Protein AF-A0A4Q5UT55-F1 (afdb_monomer_lite)

Foldseek 3Di:
DDAPEDEDPDDPPDPDDDDDDDDPDDDPHDYDDPDDDDDDDPDDWDWDDDDPDIDTDD

pLDDT: mean 83.07, std 12.61, range [50.34, 95.56]

Secondary structure (DSSP, 8-state):
-----------TT-S--------SS---S----SS------SS--EEEEETTEEEEE-

Sequence (58 aa):
MKVLQFTLPVAHDRTIIVQEDNMPHFYPYLHRHKEAQLIWIKEGEGTLVVDNNMHAFR

Radius of gyration: 12.72 Å; chains: 1; bounding box: 28×29×28 Å

Structure (mmCIF, N/CA/C/O backbone):
data_AF-A0A4Q5UT55-F1
#
_entry.id   AF-A0A4Q5UT55-F1
#
loop_
_atom_site.group_PDB
_atom_site.id
_atom_site.type_symbol
_atom_site.label_atom_id
_atom_site.label_alt_id
_atom_site.label_comp_id
_atom_site.label_asym_id
_atom_site.label_entity_id
_atom_site.label_seq_id
_atom_site.pdbx_PDB_ins_code
_atom_site.Cartn_x
_atom_site.Cartn_y
_atom_site.Cartn_z
_atom_site.occupancy
_atom_site.B_iso_or_equiv
_atom_site.auth_seq_id
_atom_site.auth_comp_id
_atom_site.auth_asym_id
_atom_site.auth_atom_id
_atom_site.pdbx_PDB_model_num
ATOM 1 N N . MET A 1 1 ? 14.272 4.110 13.098 1.00 55.03 1 MET A N 1
ATOM 2 C CA . MET A 1 1 ? 13.819 2.898 12.378 1.00 55.03 1 MET A CA 1
ATOM 3 C C . MET A 1 1 ? 15.023 2.235 11.728 1.00 55.03 1 MET A C 1
ATOM 5 O O . MET A 1 1 ? 15.793 2.935 11.085 1.00 55.03 1 MET A O 1
ATOM 9 N N . LYS A 1 2 ? 15.231 0.926 11.919 1.00 50.34 2 LYS A N 1
ATOM 10 C CA . LYS A 1 2 ? 16.253 0.187 11.160 1.00 50.34 2 LYS A CA 1
ATOM 11 C C . LYS A 1 2 ? 15.667 -0.164 9.793 1.00 50.34 2 LYS A C 1
ATOM 13 O O . LYS A 1 2 ? 14.664 -0.865 9.730 1.00 50.34 2 LYS A O 1
ATOM 18 N N . VAL A 1 3 ? 16.282 0.339 8.726 1.00 54.59 3 VAL A N 1
ATOM 19 C CA . VAL A 1 3 ? 15.957 -0.069 7.356 1.00 54.59 3 VAL A CA 1
ATOM 20 C C . VAL A 1 3 ? 16.638 -1.404 7.116 1.00 54.59 3 VAL A C 1
ATOM 22 O O . VAL A 1 3 ? 17.864 -1.484 7.054 1.00 54.59 3 VAL A O 1
ATOM 25 N N . LEU A 1 4 ? 15.844 -2.460 7.032 1.00 58.44 4 LEU A N 1
ATOM 26 C CA . LEU A 1 4 ? 16.326 -3.768 6.635 1.00 58.44 4 LEU A CA 1
ATOM 27 C C . LEU A 1 4 ? 16.313 -3.752 5.104 1.00 58.44 4 LEU A C 1
ATOM 29 O O . LEU A 1 4 ? 15.265 -3.873 4.480 1.00 58.44 4 LEU A O 1
ATOM 33 N N . GLN A 1 5 ? 17.469 -3.488 4.489 1.00 54.97 5 GLN A N 1
ATOM 34 C CA . GLN A 1 5 ? 17.596 -3.553 3.034 1.00 54.97 5 GLN A CA 1
ATOM 35 C C . GLN A 1 5 ? 17.567 -5.018 2.604 1.00 54.97 5 GLN A C 1
ATOM 37 O O . GLN A 1 5 ? 18.606 -5.654 2.452 1.00 54.97 5 GLN A O 1
ATOM 42 N N . PHE A 1 6 ? 16.369 -5.561 2.431 1.00 63.19 6 PHE A N 1
ATOM 43 C CA . PHE A 1 6 ? 16.181 -6.836 1.765 1.00 63.19 6 PHE A CA 1
ATOM 44 C C . PHE A 1 6 ? 15.143 -6.679 0.661 1.00 63.19 6 PHE A C 1
ATOM 46 O O . PHE A 1 6 ? 14.154 -5.953 0.793 1.00 63.19 6 PHE A O 1
ATOM 53 N N . THR A 1 7 ? 15.407 -7.348 -0.453 1.00 59.25 7 THR A N 1
ATOM 54 C CA . THR A 1 7 ? 14.390 -7.639 -1.454 1.00 59.25 7 THR A CA 1
ATOM 55 C C . THR A 1 7 ? 13.619 -8.837 -0.927 1.00 59.25 7 THR A C 1
ATOM 57 O O . THR A 1 7 ? 14.228 -9.861 -0.614 1.00 59.25 7 THR A O 1
ATOM 60 N N . LEU A 1 8 ? 12.301 -8.704 -0.770 1.00 64.38 8 LEU A N 1
ATOM 61 C CA . LEU A 1 8 ? 11.463 -9.860 -0.464 1.00 64.38 8 LEU A CA 1
ATOM 62 C C . LEU A 1 8 ? 11.715 -10.920 -1.547 1.00 64.38 8 LEU A C 1
ATOM 64 O O . LEU A 1 8 ? 11.701 -10.568 -2.727 1.00 64.38 8 LEU A O 1
ATOM 68 N N . PRO A 1 9 ? 11.993 -12.188 -1.192 1.00 60.66 9 PRO A N 1
ATOM 69 C CA .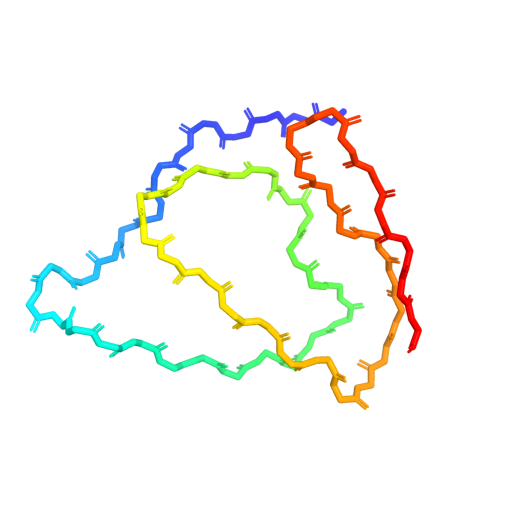 PRO A 1 9 ? 12.102 -13.246 -2.180 1.00 60.66 9 PRO A CA 1
ATOM 70 C C . PRO A 1 9 ? 10.710 -13.486 -2.765 1.00 60.66 9 PRO A C 1
ATOM 72 O O . PRO A 1 9 ? 9.910 -14.255 -2.237 1.00 60.66 9 PRO A O 1
ATOM 75 N N . VAL A 1 10 ? 10.406 -12.773 -3.843 1.00 67.56 10 VAL A N 1
ATOM 76 C CA . VAL A 1 10 ? 9.198 -12.982 -4.629 1.00 67.56 10 VAL A CA 1
ATOM 77 C C . VAL A 1 10 ? 9.445 -14.184 -5.539 1.00 67.56 10 VAL A C 1
ATOM 79 O O . VAL A 1 10 ? 10.523 -14.337 -6.124 1.00 67.56 10 VAL A O 1
ATOM 82 N N . ALA A 1 11 ? 8.467 -15.082 -5.626 1.00 71.38 11 ALA A N 1
ATOM 83 C CA . ALA A 1 11 ? 8.537 -16.234 -6.511 1.00 71.38 11 ALA A CA 1
ATOM 84 C C . ALA A 1 11 ? 8.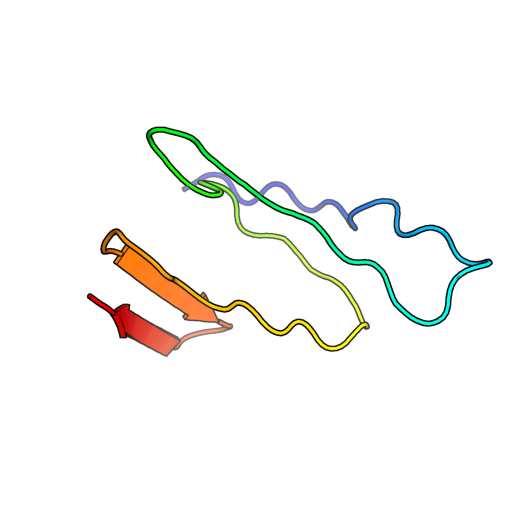573 -15.740 -7.970 1.00 71.38 11 ALA A C 1
ATOM 86 O O . ALA A 1 11 ? 7.598 -15.176 -8.460 1.00 71.38 11 ALA A O 1
ATOM 87 N N . HIS A 1 12 ? 9.715 -15.903 -8.647 1.00 69.75 12 HIS A N 1
ATOM 88 C CA . HIS A 1 12 ? 9.939 -15.365 -9.999 1.00 69.75 12 HIS A CA 1
ATOM 89 C C . HIS A 1 12 ? 9.127 -16.108 -11.076 1.00 69.75 12 HIS A C 1
ATOM 91 O O . HIS A 1 12 ? 9.067 -15.671 -12.222 1.00 69.75 12 HIS A O 1
ATOM 97 N N . ASP A 1 13 ? 8.506 -17.231 -10.715 1.00 80.50 13 ASP A N 1
ATOM 98 C CA . ASP A 1 13 ? 7.634 -18.053 -11.553 1.00 80.50 13 ASP A CA 1
ATOM 99 C C . ASP A 1 13 ? 6.147 -17.672 -11.429 1.00 80.50 13 ASP A C 1
ATOM 101 O O . ASP A 1 13 ? 5.285 -18.362 -11.976 1.00 80.50 13 ASP A O 1
ATOM 105 N N . ARG A 1 14 ? 5.820 -16.581 -10.722 1.00 78.25 14 ARG A N 1
ATOM 106 C CA . ARG A 1 14 ? 4.438 -16.130 -10.514 1.00 78.25 14 ARG A CA 1
ATOM 107 C C . ARG A 1 14 ? 4.234 -14.699 -10.987 1.00 78.25 14 ARG A C 1
ATOM 109 O O . ARG A 1 14 ? 5.021 -13.810 -10.692 1.00 78.25 14 ARG A O 1
ATOM 116 N N . THR A 1 15 ? 3.123 -14.470 -11.683 1.00 85.25 15 THR A N 1
ATOM 117 C CA . THR A 1 15 ? 2.717 -13.131 -12.147 1.00 85.25 15 THR A CA 1
ATOM 118 C C . THR A 1 15 ? 1.927 -12.361 -11.087 1.00 85.25 15 THR A C 1
ATOM 120 O O . THR A 1 15 ? 1.978 -11.137 -11.055 1.00 85.25 15 THR A O 1
ATOM 123 N N . ILE A 1 16 ? 1.186 -13.066 -10.226 1.00 89.00 16 ILE A N 1
ATOM 124 C CA . ILE A 1 16 ? 0.364 -12.485 -9.157 1.00 89.00 16 ILE A CA 1
ATOM 125 C C . ILE A 1 16 ? 0.558 -13.326 -7.897 1.00 89.00 16 ILE A C 1
ATOM 127 O O . ILE A 1 16 ? 0.502 -14.557 -7.946 1.00 89.00 16 ILE A O 1
ATOM 131 N N . ILE A 1 17 ? 0.766 -12.655 -6.767 1.00 87.25 17 ILE A N 1
ATOM 132 C CA . ILE A 1 17 ? 0.824 -13.264 -5.438 1.00 87.25 17 ILE A CA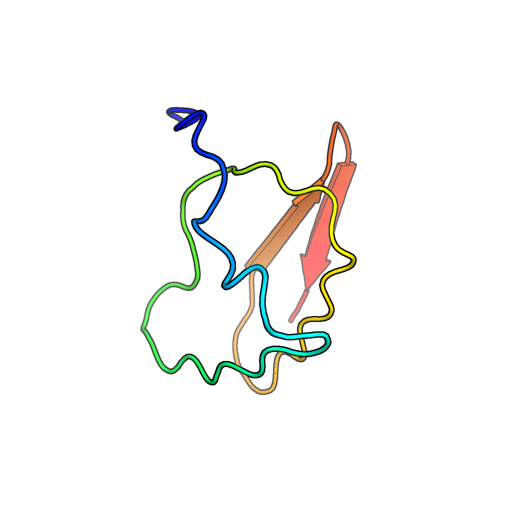 1
ATOM 133 C C . ILE A 1 17 ? -0.244 -12.596 -4.582 1.00 87.25 17 ILE A C 1
ATOM 135 O O . ILE A 1 17 ? -0.372 -11.374 -4.582 1.00 87.25 17 ILE A O 1
ATOM 139 N N . VAL A 1 18 ? -1.021 -13.415 -3.879 1.00 90.25 18 VAL A N 1
ATOM 140 C CA . VAL A 1 18 ? -2.064 -12.966 -2.958 1.00 90.25 18 VAL A CA 1
ATOM 141 C C . VAL A 1 18 ? -1.691 -13.452 -1.567 1.00 90.25 18 VAL A C 1
ATOM 143 O O . VAL A 1 18 ? -1.357 -14.624 -1.392 1.00 90.25 18 VAL A O 1
ATOM 146 N N . GLN A 1 19 ? -1.749 -12.546 -0.597 1.00 87.69 19 GLN A N 1
ATOM 147 C CA . GLN A 1 19 ? -1.489 -12.817 0.809 1.00 87.69 19 GLN A CA 1
ATOM 148 C C . GLN A 1 19 ? -2.622 -12.221 1.645 1.00 87.69 19 GLN A C 1
ATOM 150 O O . GLN A 1 19 ? -3.147 -11.157 1.319 1.00 87.69 19 GLN A O 1
ATOM 155 N N . GLU A 1 20 ? -3.001 -12.932 2.703 1.00 92.31 20 GLU A N 1
ATOM 156 C CA . GLU A 1 20 ? -3.927 -12.455 3.723 1.00 92.31 20 GLU A CA 1
ATOM 157 C C . GLU A 1 20 ? -3.183 -12.401 5.055 1.00 92.31 20 GLU A C 1
ATOM 159 O O . GLU A 1 20 ? -2.613 -13.401 5.493 1.00 92.31 20 GLU A O 1
ATOM 164 N N . ASP A 1 21 ? -3.191 -11.229 5.685 1.00 90.00 21 ASP A N 1
ATOM 165 C CA . ASP A 1 21 ? -2.525 -10.988 6.958 1.00 90.00 21 ASP A CA 1
ATOM 166 C C . ASP A 1 21 ? -3.557 -10.669 8.038 1.00 90.00 21 ASP A C 1
ATOM 168 O O . ASP A 1 21 ? -4.322 -9.712 7.928 1.00 90.00 21 ASP A O 1
ATOM 172 N N . ASN A 1 22 ? -3.547 -11.463 9.110 1.00 92.81 22 ASN A N 1
ATOM 173 C CA . ASN A 1 22 ? -4.308 -11.206 10.328 1.00 92.81 22 ASN A CA 1
ATOM 174 C C . ASN A 1 22 ? -3.344 -11.229 11.515 1.00 92.81 22 ASN A C 1
ATOM 176 O O . ASN A 1 22 ? -2.925 -12.289 11.984 1.00 92.81 22 ASN A O 1
ATOM 180 N N . MET A 1 23 ? -2.918 -10.043 11.939 1.00 90.88 23 MET A N 1
ATOM 181 C CA . MET A 1 23 ? -1.903 -9.877 12.972 1.00 90.88 23 MET A CA 1
ATOM 182 C C . MET A 1 23 ? -2.078 -8.553 13.723 1.00 90.88 23 MET A C 1
ATOM 184 O O . MET A 1 23 ? -2.608 -7.603 13.151 1.00 90.88 23 MET A O 1
ATOM 188 N N . PRO A 1 24 ? -1.580 -8.446 14.973 1.00 88.94 24 PRO A N 1
ATOM 189 C CA . PRO A 1 24 ? -1.722 -7.225 15.771 1.00 88.94 24 PRO A CA 1
ATOM 190 C C . PRO A 1 24 ? -1.037 -5.996 15.156 1.00 88.94 24 PRO A C 1
ATOM 192 O O . PRO A 1 24 ? -1.483 -4.872 15.368 1.00 88.94 24 PRO A O 1
ATOM 195 N N . HIS A 1 25 ? 0.054 -6.204 14.408 1.00 86.88 25 HIS A N 1
ATOM 196 C CA . HIS A 1 25 ? 0.822 -5.145 13.754 1.00 86.88 25 HIS A CA 1
ATOM 197 C C . HIS A 1 25 ? 1.303 -5.608 12.378 1.00 86.88 25 HIS A C 1
ATOM 199 O O . HIS A 1 25 ? 2.116 -6.527 12.282 1.00 86.88 25 HIS A O 1
ATOM 205 N N . PHE A 1 26 ? 0.828 -4.947 11.323 1.00 81.81 26 PHE A N 1
ATOM 206 C CA . PHE A 1 26 ? 1.209 -5.240 9.945 1.00 81.81 26 PHE A CA 1
ATOM 207 C C . PHE A 1 26 ? 2.508 -4.506 9.557 1.00 81.81 26 PHE A C 1
ATOM 209 O O . PHE A 1 26 ? 2.564 -3.280 9.578 1.00 81.81 26 PHE A O 1
ATOM 216 N N . TYR A 1 27 ? 3.548 -5.285 9.232 1.00 76.50 27 TYR A N 1
ATOM 217 C CA . TYR A 1 27 ? 4.858 -4.890 8.678 1.00 76.50 27 TYR A CA 1
ATOM 218 C C . TYR A 1 27 ? 5.556 -3.652 9.297 1.00 76.50 27 TYR A C 1
ATOM 220 O O . TYR A 1 27 ? 5.419 -2.531 8.809 1.00 76.50 27 TYR A O 1
ATOM 228 N N . PRO A 1 28 ? 6.446 -3.831 10.294 1.00 78.31 28 PRO A N 1
ATOM 229 C CA . PRO A 1 28 ? 7.166 -2.715 10.919 1.00 78.31 28 PRO A CA 1
ATOM 230 C C . PRO A 1 28 ? 8.464 -2.304 10.190 1.00 78.31 28 PRO A C 1
ATOM 232 O O . PRO A 1 28 ? 9.215 -1.465 10.696 1.00 78.31 28 PRO A O 1
ATOM 235 N N . TYR A 1 29 ? 8.776 -2.902 9.032 1.00 81.56 29 TYR A N 1
ATOM 236 C CA . TYR A 1 29 ? 10.056 -2.722 8.338 1.00 81.56 29 TYR A CA 1
ATOM 237 C C . TYR A 1 29 ? 9.887 -2.176 6.916 1.00 81.56 29 TYR A C 1
ATOM 239 O O 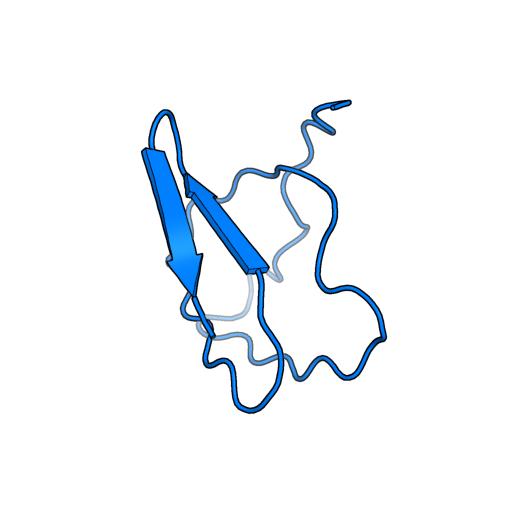. TYR A 1 29 ? 9.100 -2.693 6.123 1.00 81.56 29 TYR A O 1
ATOM 247 N N . LEU A 1 30 ? 10.700 -1.170 6.575 1.00 83.81 30 LEU A N 1
ATOM 248 C CA . LEU A 1 30 ? 10.825 -0.663 5.208 1.00 83.81 30 LEU A CA 1
ATOM 249 C C . LEU A 1 30 ? 11.562 -1.684 4.336 1.00 83.81 30 LEU A C 1
ATOM 251 O O . LEU A 1 30 ? 12.590 -2.216 4.754 1.00 83.81 30 LEU A O 1
ATOM 255 N N . HIS A 1 31 ? 11.059 -1.915 3.127 1.00 81.56 31 HIS A N 1
ATOM 256 C CA . HIS A 1 31 ? 11.624 -2.846 2.151 1.00 81.56 31 HIS A CA 1
ATOM 257 C C . HIS A 1 31 ? 11.502 -2.271 0.729 1.00 81.56 31 HIS A C 1
ATOM 259 O O . HIS A 1 31 ? 10.857 -1.243 0.522 1.00 81.56 31 HIS A O 1
ATOM 265 N N . ARG A 1 32 ? 12.172 -2.895 -0.250 1.00 80.31 32 ARG A N 1
ATOM 266 C CA . ARG A 1 32 ? 12.155 -2.467 -1.661 1.00 80.31 32 ARG A CA 1
ATOM 267 C C . ARG A 1 32 ? 11.875 -3.660 -2.569 1.00 80.31 32 ARG A C 1
ATOM 269 O O . ARG A 1 32 ? 12.473 -4.719 -2.387 1.00 80.31 32 ARG A O 1
ATOM 276 N N . HIS A 1 33 ? 11.030 -3.460 -3.572 1.00 83.62 33 HIS A N 1
ATOM 277 C CA . HIS A 1 33 ? 10.708 -4.441 -4.606 1.00 83.62 33 HIS A CA 1
ATOM 278 C C . HIS A 1 33 ? 10.400 -3.709 -5.927 1.00 83.62 33 HIS A C 1
ATOM 280 O O . HIS A 1 33 ? 10.157 -2.499 -5.915 1.00 83.62 33 HIS A O 1
ATOM 286 N N . LYS A 1 34 ? 10.497 -4.395 -7.071 1.00 84.25 34 LYS A N 1
ATOM 287 C CA . LYS A 1 34 ? 10.238 -3.789 -8.400 1.00 84.25 34 LYS A CA 1
ATOM 288 C C . LYS A 1 34 ? 8.776 -3.926 -8.819 1.00 84.25 34 LYS A C 1
ATOM 290 O O . LYS A 1 34 ? 8.314 -3.225 -9.713 1.00 84.25 34 LYS A O 1
ATOM 295 N N . GLU A 1 35 ? 8.085 -4.862 -8.194 1.00 86.38 35 GLU A N 1
ATOM 296 C CA . GLU A 1 35 ? 6.715 -5.251 -8.455 1.00 86.38 35 GLU A CA 1
ATOM 297 C C . GLU A 1 35 ? 5.752 -4.165 -7.961 1.00 86.38 35 GLU A C 1
ATOM 299 O O . GLU A 1 35 ? 6.043 -3.445 -7.004 1.00 86.38 35 GLU A O 1
ATOM 304 N N . ALA A 1 36 ? 4.586 -4.050 -8.595 1.00 89.56 36 ALA A N 1
ATOM 305 C CA . ALA A 1 36 ? 3.503 -3.238 -8.056 1.00 89.56 36 ALA A CA 1
ATOM 306 C C . ALA A 1 36 ? 2.838 -3.981 -6.888 1.00 89.56 36 ALA A C 1
ATOM 308 O O . ALA A 1 36 ? 2.563 -5.176 -6.993 1.00 89.56 36 ALA A O 1
ATOM 309 N N . GLN A 1 37 ? 2.547 -3.269 -5.800 1.00 89.50 37 GLN A N 1
ATOM 310 C CA . GLN A 1 37 ? 1.868 -3.821 -4.630 1.00 89.50 37 GLN A CA 1
ATOM 311 C C . GLN A 1 37 ? 0.544 -3.095 -4.399 1.00 89.50 37 GLN A C 1
ATOM 313 O O . GLN A 1 37 ? 0.485 -1.865 -4.417 1.00 89.50 37 GLN A O 1
ATOM 318 N N . LEU A 1 38 ? -0.511 -3.871 -4.160 1.00 92.12 38 LEU A N 1
ATOM 319 C CA . LEU A 1 38 ? -1.833 -3.388 -3.777 1.00 92.12 38 LEU A CA 1
ATOM 320 C C . LEU A 1 38 ? -2.184 -4.000 -2.426 1.00 92.12 38 LEU A C 1
ATOM 322 O O . LEU A 1 38 ? -2.096 -5.213 -2.258 1.00 92.12 38 LEU A O 1
ATOM 326 N N . ILE A 1 39 ? -2.584 -3.160 -1.475 1.00 91.88 39 ILE A N 1
ATOM 327 C CA . ILE A 1 39 ? -3.017 -3.594 -0.147 1.00 91.88 39 ILE A CA 1
ATOM 328 C C . ILE A 1 39 ? -4.444 -3.112 0.056 1.00 91.88 39 ILE A C 1
ATOM 330 O O . ILE A 1 39 ? -4.741 -1.932 -0.128 1.00 91.88 39 ILE A O 1
ATOM 334 N N . TRP A 1 40 ? -5.318 -4.031 0.455 1.00 93.25 40 TRP A N 1
ATOM 335 C CA . TRP A 1 40 ? -6.671 -3.711 0.881 1.00 93.25 40 TRP A CA 1
ATOM 336 C C . TRP A 1 40 ? -6.791 -3.919 2.386 1.00 93.25 40 TRP A C 1
ATOM 338 O O . TRP A 1 40 ? -6.747 -5.044 2.880 1.00 93.25 40 TRP A O 1
ATOM 348 N N . ILE A 1 41 ? -6.945 -2.814 3.107 1.00 92.94 41 ILE A N 1
ATOM 349 C CA . ILE A 1 41 ? -7.077 -2.810 4.560 1.00 92.94 41 ILE A CA 1
ATOM 350 C C . ILE A 1 41 ? -8.561 -2.931 4.884 1.00 92.94 41 ILE A C 1
ATOM 352 O O . ILE A 1 41 ? -9.344 -2.034 4.579 1.00 92.94 41 ILE A O 1
ATOM 356 N N . LYS A 1 42 ? -8.953 -4.086 5.429 1.00 94.50 42 LYS A N 1
ATOM 357 C CA . LYS A 1 42 ? -10.339 -4.362 5.833 1.00 94.50 42 LYS A CA 1
ATOM 358 C C . LYS A 1 42 ? -10.662 -3.820 7.224 1.00 94.50 42 LYS A C 1
ATOM 360 O O . LYS A 1 42 ? -11.778 -3.368 7.445 1.00 94.50 42 LYS A O 1
ATOM 365 N N . GLU A 1 43 ? -9.699 -3.897 8.137 1.00 94.00 43 GLU A N 1
ATOM 366 C CA . GLU A 1 43 ? -9.809 -3.443 9.522 1.00 94.00 43 GLU A CA 1
ATOM 367 C C . GLU A 1 43 ? -8.415 -3.052 10.034 1.00 94.00 43 GLU A C 1
ATOM 369 O O . GLU A 1 43 ? -7.433 -3.741 9.745 1.00 94.00 43 GLU A O 1
ATOM 374 N N . GLY A 1 44 ? -8.332 -1.950 10.780 1.00 93.06 44 GLY A N 1
ATOM 375 C CA . GLY A 1 44 ? -7.091 -1.432 11.357 1.00 93.06 44 GLY A CA 1
ATOM 376 C C . GLY A 1 44 ? -6.695 -0.060 10.813 1.00 93.06 44 GLY A C 1
ATOM 377 O O . GLY A 1 44 ? -7.247 0.435 9.839 1.00 93.06 44 GLY A O 1
ATOM 378 N N . GLU A 1 45 ? -5.711 0.557 11.456 1.00 94.69 45 GLU A N 1
ATOM 379 C CA . GLU A 1 45 ? -5.214 1.890 11.112 1.00 94.69 45 GLU A CA 1
ATOM 380 C C . GLU A 1 45 ? -3.688 1.910 11.069 1.00 94.69 45 GLU A C 1
ATOM 382 O O . GLU A 1 45 ? -3.015 1.014 11.591 1.00 94.69 45 GLU A O 1
ATOM 387 N N . GLY A 1 46 ? -3.123 2.932 10.434 1.00 93.56 46 GLY A N 1
ATOM 388 C CA . GLY A 1 46 ? -1.678 3.037 10.330 1.00 93.56 46 GLY A CA 1
ATOM 389 C C . GLY A 1 46 ? -1.204 4.142 9.407 1.00 93.56 46 GLY A C 1
ATOM 390 O O . GLY A 1 46 ? -1.894 5.125 9.1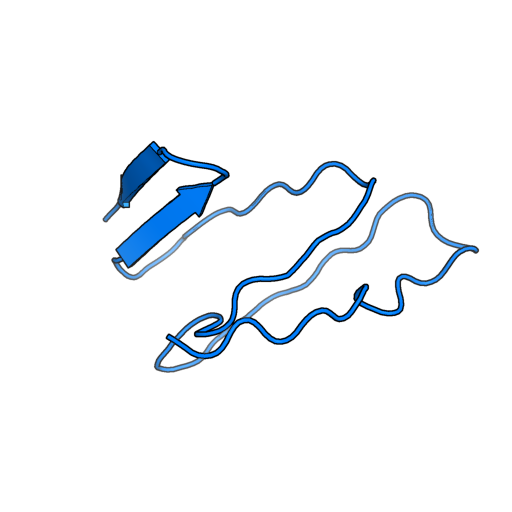34 1.00 93.56 46 GLY A O 1
ATOM 391 N N . THR A 1 47 ? 0.038 4.006 8.954 1.00 93.75 47 THR A N 1
ATOM 392 C CA . THR A 1 47 ? 0.671 4.970 8.056 1.00 93.75 47 THR A CA 1
ATOM 393 C C . THR A 1 47 ? 1.460 4.243 6.982 1.00 93.75 47 THR A C 1
ATOM 395 O O . THR A 1 47 ? 2.398 3.504 7.275 1.00 93.75 47 THR A O 1
ATOM 398 N N . LEU A 1 48 ? 1.091 4.483 5.728 1.00 92.69 48 LEU A N 1
ATOM 399 C CA . LEU A 1 48 ? 1.871 4.086 4.569 1.00 92.69 48 LEU A CA 1
ATOM 400 C C . LEU A 1 48 ? 3.054 5.047 4.421 1.00 92.69 48 LEU A C 1
ATOM 402 O O . LEU A 1 48 ? 2.862 6.252 4.264 1.00 92.69 48 LEU A O 1
ATOM 406 N N . VAL A 1 49 ? 4.268 4.503 4.451 1.00 91.31 49 VAL A N 1
ATOM 407 C CA . VAL A 1 49 ? 5.511 5.244 4.216 1.00 91.31 49 VAL A CA 1
ATOM 408 C C . VAL A 1 49 ? 6.086 4.814 2.870 1.00 91.31 49 VAL A C 1
ATOM 410 O O . VAL A 1 49 ? 6.455 3.651 2.709 1.00 91.31 49 VAL A O 1
ATOM 413 N N . VAL A 1 50 ? 6.157 5.742 1.913 1.00 91.12 50 VAL A N 1
ATOM 414 C CA . VAL A 1 50 ? 6.706 5.505 0.565 1.00 91.12 50 VAL A CA 1
ATOM 415 C C . VAL A 1 50 ? 7.589 6.683 0.176 1.00 91.12 50 VAL A C 1
ATOM 417 O O . VAL A 1 50 ? 7.136 7.828 0.143 1.00 91.12 50 VAL A O 1
ATOM 420 N N . ASP A 1 51 ? 8.856 6.394 -0.116 1.00 87.88 51 ASP A N 1
ATOM 421 C CA . ASP A 1 51 ? 9.909 7.388 -0.329 1.00 87.88 51 ASP A CA 1
ATOM 422 C C . ASP A 1 51 ? 9.950 8.423 0.809 1.00 87.88 51 ASP A C 1
ATOM 424 O O . ASP A 1 51 ? 10.234 8.076 1.956 1.00 87.88 51 ASP A O 1
ATOM 428 N N . ASN A 1 52 ? 9.638 9.683 0.504 1.00 91.56 52 ASN A N 1
ATOM 429 C CA . ASN A 1 52 ? 9.595 10.784 1.466 1.00 91.56 52 ASN A CA 1
ATOM 430 C C . ASN A 1 52 ? 8.161 11.171 1.863 1.00 91.56 52 ASN A C 1
ATOM 432 O O . ASN A 1 52 ? 7.957 12.216 2.479 1.00 91.56 52 ASN A O 1
ATOM 436 N N . ASN A 1 53 ? 7.169 10.359 1.499 1.00 94.44 53 ASN A N 1
ATOM 437 C CA . ASN A 1 53 ? 5.764 10.622 1.773 1.00 94.44 53 ASN A CA 1
ATOM 438 C C . ASN A 1 53 ? 5.232 9.700 2.870 1.00 94.44 53 ASN A C 1
ATOM 440 O O . ASN A 1 53 ? 5.640 8.544 3.010 1.00 94.44 53 ASN A O 1
ATOM 444 N N . MET A 1 54 ? 4.281 10.232 3.634 1.00 95.56 54 MET A N 1
ATOM 445 C CA . MET A 1 54 ? 3.562 9.514 4.678 1.00 95.56 54 MET A CA 1
ATOM 446 C C . MET A 1 54 ? 2.065 9.729 4.474 1.00 95.56 54 MET A C 1
ATOM 448 O O . MET A 1 54 ? 1.610 10.868 4.359 1.00 95.56 54 MET A O 1
ATOM 452 N N . HIS A 1 55 ? 1.302 8.641 4.445 1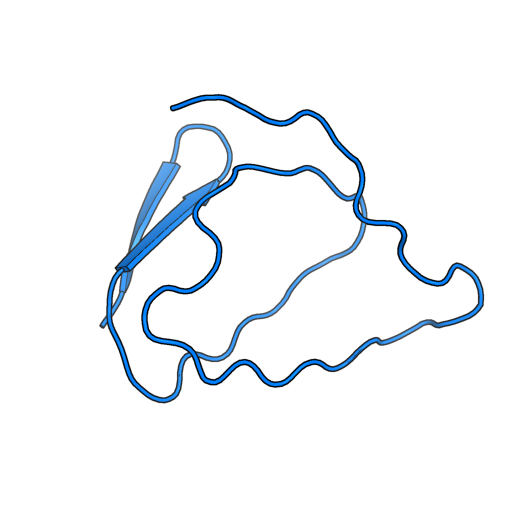.00 95.06 55 HIS A N 1
ATOM 453 C CA . HIS A 1 55 ? -0.144 8.666 4.247 1.00 95.06 55 HIS A CA 1
ATOM 454 C C . HIS A 1 55 ? -0.824 7.876 5.361 1.00 95.06 55 HIS A C 1
ATOM 456 O O . HIS A 1 55 ? -0.650 6.662 5.458 1.00 95.06 55 HIS A O 1
ATOM 462 N N . ALA A 1 56 ? -1.583 8.558 6.215 1.00 95.50 56 ALA A N 1
ATOM 463 C CA . ALA A 1 56 ? -2.384 7.893 7.234 1.00 95.50 56 ALA A CA 1
ATOM 464 C C . ALA A 1 56 ? -3.608 7.210 6.604 1.00 95.50 56 ALA A C 1
ATOM 466 O O . ALA A 1 56 ? -4.183 7.725 5.643 1.00 95.50 56 ALA A O 1
ATOM 467 N N . PHE A 1 57 ? -4.015 6.076 7.166 1.00 93.06 57 PHE A N 1
ATOM 468 C CA . PHE A 1 57 ? -5.244 5.369 6.807 1.00 93.06 57 PHE A CA 1
ATOM 469 C C . PHE A 1 57 ? -5.939 4.845 8.069 1.00 93.06 57 PHE A C 1
ATOM 471 O O . PHE A 1 57 ? -5.296 4.679 9.110 1.00 93.06 57 PHE A O 1
ATOM 478 N N . ARG A 1 58 ? -7.240 4.580 7.952 1.00 89.25 58 ARG A N 1
ATOM 479 C CA . ARG A 1 58 ? -8.108 4.012 8.984 1.00 89.25 58 ARG A CA 1
ATOM 480 C C . ARG A 1 58 ? -9.216 3.192 8.333 1.00 89.25 58 ARG A C 1
ATOM 482 O O . ARG A 1 58 ? -9.571 3.548 7.186 1.00 89.25 58 ARG A O 1
#